Protein AF-A0A177GAK6-F1 (afdb_monomer_lite)

Foldseek 3Di:
DDDDDPVLCVVLVHFDDDPLDCSVVLSVLSCVVVVHDDDDDPDDPDDDDDDCPDSVNPPNVVCVVVVVVVSCVSRPDDDPDD

InterPro domains:
  IPR029044 Nucleotide-diphospho-sugar transferases [G3DSA:3.90.550.10] (1-73)
  IPR029044 Nucleotide-diphospho-sugar transferases [SSF53448] (2-56)

Radius of gyration: 15.09 Å; chains: 1; bounding box: 33×42×31 Å

Secondary structure (DSSP, 8-state):
-----HHHHHHHT-PPP-TTS-HHHHHHHHHHHTTPPPPP--S--------TTSHHHHTTTTTHHHHHHHHHHHSPPPPPP-

Structure (mmCIF, N/CA/C/O backbone):
data_AF-A0A177GAK6-F1
#
_entry.id   AF-A0A177GAK6-F1
#
loop_
_atom_site.group_PDB
_atom_site.id
_atom_site.type_symbol
_atom_site.label_atom_id
_atom_site.label_alt_id
_atom_site.label_comp_id
_atom_site.label_asym_id
_atom_site.label_entity_id
_atom_site.label_seq_id
_atom_site.pdbx_PDB_ins_code
_atom_site.Cartn_x
_atom_site.Cartn_y
_atom_site.Cartn_z
_atom_site.occupancy
_atom_site.B_iso_or_equiv
_atom_site.auth_seq_id
_atom_site.auth_comp_id
_atom_site.auth_asym_id
_atom_site.auth_atom_id
_atom_site.pdbx_PDB_model_num
ATOM 1 N N . MET A 1 1 ? 2.792 -8.242 5.442 1.00 85.50 1 MET A N 1
ATOM 2 C CA . MET A 1 1 ? 1.626 -9.156 5.495 1.00 85.50 1 MET A CA 1
ATOM 3 C C . MET A 1 1 ? 0.671 -8.634 6.548 1.00 85.50 1 MET A C 1
ATOM 5 O O . MET A 1 1 ? 1.151 -8.169 7.573 1.00 85.50 1 MET A O 1
ATOM 9 N N . ALA A 1 2 ? -0.634 -8.684 6.298 1.00 93.38 2 ALA A N 1
ATOM 10 C CA . ALA A 1 2 ? -1.658 -8.198 7.217 1.00 93.38 2 ALA A CA 1
ATOM 11 C C . ALA A 1 2 ? -2.884 -9.119 7.184 1.00 93.38 2 ALA A C 1
ATOM 13 O O . ALA A 1 2 ? -3.096 -9.833 6.204 1.00 93.38 2 ALA A O 1
ATOM 14 N N . LEU A 1 3 ? -3.680 -9.092 8.252 1.00 95.69 3 LEU A N 1
ATOM 15 C CA . LEU A 1 3 ? -5.014 -9.684 8.279 1.00 95.69 3 LEU A CA 1
ATOM 16 C C . LEU A 1 3 ? -6.035 -8.561 8.173 1.00 95.69 3 LEU A C 1
ATOM 18 O O . LEU A 1 3 ? -5.979 -7.596 8.933 1.00 95.69 3 LEU A O 1
ATOM 22 N N . ILE A 1 4 ? -6.965 -8.701 7.235 1.00 96.75 4 ILE A N 1
ATOM 23 C CA . ILE A 1 4 ? -7.968 -7.681 6.950 1.00 96.75 4 ILE A CA 1
ATOM 24 C C . ILE A 1 4 ? -9.336 -8.214 7.358 1.00 96.75 4 ILE A C 1
ATOM 26 O O . ILE A 1 4 ? -9.719 -9.322 6.976 1.00 96.75 4 ILE A O 1
ATOM 30 N N . ARG A 1 5 ? -10.086 -7.430 8.142 1.00 97.31 5 ARG A N 1
ATOM 31 C CA . ARG A 1 5 ? -11.489 -7.755 8.420 1.00 97.31 5 ARG A CA 1
ATOM 32 C C . ARG A 1 5 ? -12.276 -7.670 7.112 1.00 97.31 5 ARG A C 1
ATOM 34 O O . ARG A 1 5 ? -12.114 -6.721 6.349 1.00 97.31 5 ARG A O 1
ATOM 41 N N . LYS A 1 6 ? -13.133 -8.659 6.855 1.00 97.94 6 LYS A N 1
ATOM 42 C CA . LYS A 1 6 ? -13.880 -8.752 5.593 1.00 97.94 6 LYS A CA 1
ATOM 43 C C . LYS A 1 6 ? -14.748 -7.514 5.329 1.00 97.94 6 LYS A C 1
ATOM 45 O O . LYS A 1 6 ? -14.774 -7.025 4.209 1.00 97.94 6 LYS A O 1
ATOM 50 N N . ASP A 1 7 ? -15.402 -6.988 6.358 1.00 98.00 7 ASP A N 1
ATOM 51 C CA . ASP A 1 7 ? -16.232 -5.785 6.253 1.00 98.00 7 ASP A CA 1
ATOM 52 C C . ASP A 1 7 ? -15.409 -4.531 5.916 1.00 98.00 7 ASP A C 1
ATOM 54 O O . ASP A 1 7 ? -15.837 -3.715 5.107 1.00 98.00 7 ASP A O 1
ATOM 58 N N . ALA A 1 8 ? -14.204 -4.394 6.480 1.00 97.81 8 ALA A N 1
ATOM 59 C CA . ALA A 1 8 ? -13.282 -3.316 6.130 1.00 97.81 8 ALA A CA 1
ATOM 60 C C . ALA A 1 8 ? -12.825 -3.420 4.667 1.00 97.81 8 ALA A C 1
ATOM 62 O O . ALA A 1 8 ? -12.831 -2.420 3.957 1.00 97.81 8 ALA A O 1
ATOM 63 N N . TRP A 1 9 ? -12.498 -4.630 4.199 1.00 97.88 9 TRP A N 1
ATOM 64 C CA . TRP A 1 9 ? -12.155 -4.879 2.797 1.00 97.88 9 TRP A CA 1
ATOM 65 C C . TRP A 1 9 ? -13.286 -4.476 1.845 1.00 97.88 9 TRP A C 1
ATOM 67 O O . TRP A 1 9 ? -13.050 -3.785 0.856 1.00 97.88 9 TRP A O 1
ATOM 77 N N . GLU A 1 10 ? -14.513 -4.913 2.140 1.00 98.06 10 GLU A N 1
ATOM 78 C CA . GLU A 1 10 ? -15.696 -4.590 1.339 1.00 98.06 10 GLU A CA 1
ATOM 79 C C . GLU A 1 10 ? -15.975 -3.082 1.346 1.00 98.06 10 GLU A C 1
ATOM 81 O O . GLU A 1 10 ? -16.273 -2.519 0.296 1.00 98.06 10 GLU A O 1
ATOM 86 N N . ARG A 1 11 ? -15.802 -2.414 2.496 1.00 97.88 11 ARG A N 1
ATOM 87 C CA . ARG A 1 11 ? -15.990 -0.963 2.643 1.00 97.88 11 ARG A CA 1
ATOM 88 C C . ARG A 1 11 ? -15.045 -0.147 1.760 1.00 97.88 11 ARG A C 1
ATOM 90 O O . ARG A 1 11 ? -15.490 0.836 1.180 1.00 97.88 11 ARG A O 1
ATOM 97 N N . VAL A 1 12 ? -13.776 -0.543 1.657 1.00 97.19 12 VAL A N 1
ATOM 98 C CA . VAL A 1 12 ? -12.781 0.169 0.831 1.00 97.19 12 VAL A CA 1
ATOM 99 C C . VAL A 1 12 ? -12.764 -0.291 -0.634 1.00 97.19 12 VAL A C 1
ATOM 101 O O . VAL A 1 12 ? -12.041 0.272 -1.449 1.00 97.19 12 VAL A O 1
ATOM 104 N N . GLY A 1 13 ? -13.530 -1.330 -0.986 1.00 97.38 13 GLY A N 1
ATOM 105 C CA . GLY A 1 13 ? -13.615 -1.855 -2.353 1.00 97.38 13 GLY A CA 1
ATOM 106 C C . GLY A 1 13 ? -12.446 -2.748 -2.793 1.00 97.38 13 GLY A C 1
ATOM 107 O O . GLY A 1 13 ? -12.341 -3.066 -3.975 1.00 97.38 13 GLY A O 1
ATOM 108 N N .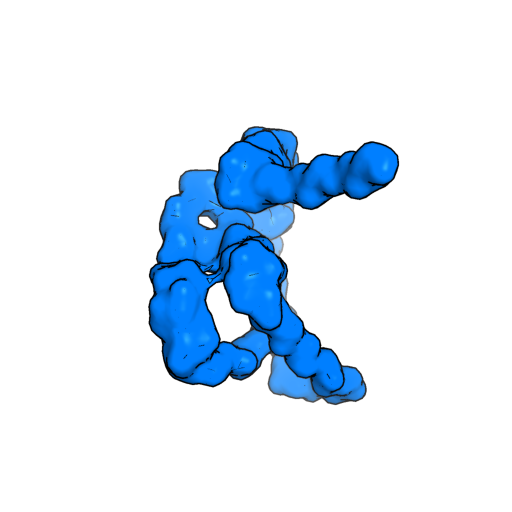 GLY A 1 14 ? -11.588 -3.194 -1.869 1.00 96.69 14 GLY A N 1
ATOM 109 C CA . GLY A 1 14 ? -10.463 -4.085 -2.176 1.00 96.69 14 GLY A CA 1
ATOM 110 C C . GLY A 1 14 ? -9.311 -3.443 -2.969 1.00 96.69 14 GLY A C 1
ATOM 111 O O . GLY A 1 14 ? -9.171 -2.217 -3.058 1.00 96.69 14 GLY A O 1
ATOM 112 N N . PHE A 1 15 ? -8.451 -4.297 -3.536 1.00 97.31 15 PHE A N 1
ATOM 113 C CA . PHE A 1 15 ? -7.330 -3.872 -4.380 1.00 97.31 15 PHE A CA 1
ATOM 114 C C . PHE A 1 15 ? -7.809 -3.269 -5.702 1.00 97.31 15 PHE A C 1
ATOM 116 O O . PHE A 1 15 ? -8.709 -3.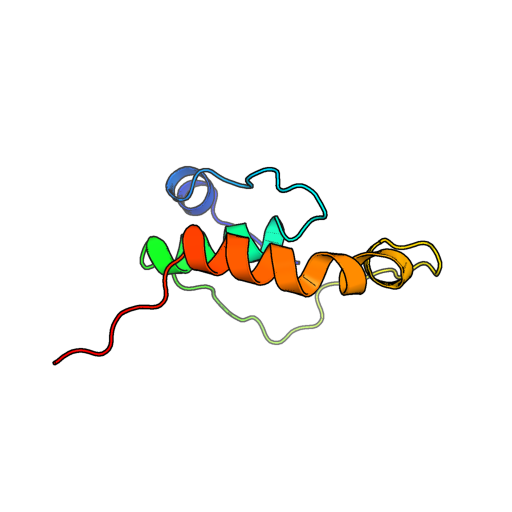802 -6.353 1.00 97.31 15 PHE A O 1
ATOM 123 N N . CYS A 1 16 ? -7.149 -2.193 -6.128 1.00 96.81 16 CYS A N 1
ATOM 124 C CA . CYS A 1 16 ? -7.230 -1.713 -7.501 1.00 96.81 16 CYS A CA 1
ATOM 125 C C . CYS A 1 16 ? -6.008 -2.189 -8.273 1.00 96.81 16 CYS A C 1
ATOM 127 O O . CYS A 1 16 ? -4.912 -2.205 -7.729 1.00 96.81 16 CYS A O 1
ATOM 129 N N . HIS A 1 17 ? -6.202 -2.544 -9.540 1.00 96.00 17 HIS A N 1
ATOM 130 C CA . HIS A 1 17 ? -5.081 -2.778 -10.436 1.00 96.00 17 HIS A CA 1
ATOM 131 C C . HIS A 1 17 ? -4.427 -1.443 -10.799 1.00 96.00 17 HIS A C 1
ATOM 133 O O . HIS A 1 17 ? -5.129 -0.487 -11.138 1.00 96.00 17 HIS A O 1
ATOM 139 N N . ILE A 1 18 ? -3.100 -1.395 -10.715 1.00 93.88 18 ILE A N 1
ATOM 140 C CA . ILE A 1 18 ? -2.286 -0.235 -11.061 1.00 93.88 18 ILE A CA 1
ATOM 141 C C . ILE A 1 18 ? -1.148 -0.748 -11.931 1.00 93.88 18 ILE A C 1
ATOM 143 O O . ILE A 1 18 ? -0.453 -1.694 -11.562 1.00 93.88 18 ILE A O 1
ATOM 147 N N . GLU A 1 19 ? -0.983 -0.138 -13.099 1.00 89.62 19 GLU A N 1
ATOM 148 C CA . GLU A 1 19 ? 0.146 -0.453 -13.964 1.00 89.62 19 GLU A CA 1
ATOM 14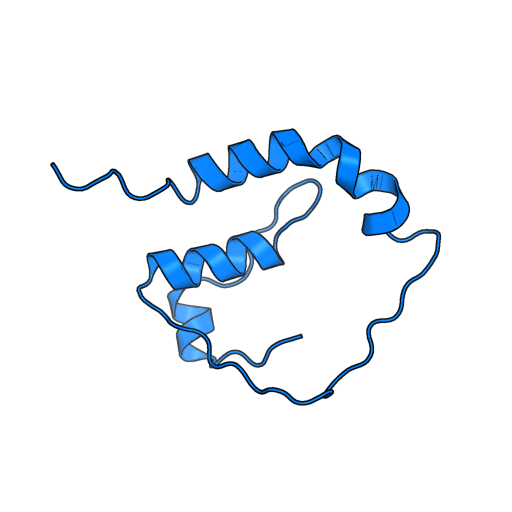9 C C . GLU A 1 19 ? 1.443 -0.130 -13.217 1.00 89.62 19 GLU A C 1
ATOM 151 O O . GLU A 1 19 ? 1.543 0.880 -12.528 1.00 89.62 19 GLU A O 1
ATOM 156 N N . GLU A 1 20 ? 2.432 -1.001 -13.333 1.00 88.50 20 GLU A N 1
ATOM 157 C CA . GLU A 1 20 ? 3.712 -0.913 -12.626 1.00 88.50 20 GLU A CA 1
ATOM 158 C C . GLU A 1 20 ? 3.733 -1.209 -11.112 1.00 88.50 20 GLU A C 1
ATOM 160 O O . GLU A 1 20 ? 4.812 -1.485 -10.571 1.00 88.50 20 GLU A O 1
ATOM 165 N N . GLY A 1 21 ? 2.582 -1.337 -10.448 1.00 89.88 21 GLY A N 1
ATOM 166 C CA . GLY A 1 21 ? 2.460 -1.861 -9.080 1.00 89.88 21 GLY A CA 1
ATOM 167 C C . GLY A 1 21 ? 1.878 -0.866 -8.067 1.00 89.88 21 GLY A C 1
ATOM 168 O O . GLY A 1 21 ? 1.152 0.044 -8.440 1.00 89.88 21 GLY A O 1
ATOM 169 N N . TRP A 1 22 ? 2.213 -1.034 -6.777 1.00 93.88 22 TRP A N 1
ATOM 170 C CA . TRP A 1 22 ? 1.710 -0.240 -5.630 1.00 93.88 22 TRP A CA 1
ATOM 171 C C . TRP A 1 22 ? 0.245 -0.489 -5.242 1.00 93.88 22 TRP A C 1
ATOM 173 O O . TRP A 1 22 ? -0.357 0.298 -4.510 1.00 93.88 22 TRP A O 1
ATOM 183 N N . GLU A 1 23 ? -0.330 -1.616 -5.656 1.00 95.75 23 GLU A N 1
ATOM 184 C CA . GLU A 1 23 ? -1.706 -1.977 -5.307 1.00 95.75 23 GLU A CA 1
ATOM 185 C C . GLU A 1 23 ? -1.910 -2.132 -3.796 1.00 95.75 23 GLU A C 1
ATOM 187 O O . GLU A 1 23 ? -2.983 -1.818 -3.281 1.00 95.75 23 GLU A O 1
ATOM 192 N N . ASP A 1 24 ? -0.893 -2.597 -3.067 1.00 95.00 24 ASP A N 1
ATOM 193 C CA . ASP A 1 24 ? -0.940 -2.700 -1.611 1.00 95.00 24 ASP A CA 1
ATOM 194 C C . ASP A 1 24 ? -0.861 -1.335 -0.923 1.00 95.00 24 ASP A C 1
ATOM 196 O O . ASP A 1 24 ? -1.565 -1.117 0.062 1.00 95.00 24 ASP A O 1
ATOM 200 N N . TYR A 1 25 ? -0.065 -0.409 -1.453 1.00 95.25 25 TYR A N 1
ATOM 201 C CA . TYR A 1 25 ? 0.024 0.957 -0.951 1.00 95.25 25 TYR A CA 1
ATOM 202 C C . TYR A 1 25 ? -1.287 1.733 -1.158 1.00 95.25 25 TYR A C 1
ATOM 204 O O . TYR A 1 25 ? -1.847 2.233 -0.184 1.00 95.25 25 TYR A O 1
ATOM 212 N N . ASP A 1 26 ? -1.839 1.728 -2.377 1.00 97.25 26 ASP A N 1
ATOM 213 C CA . ASP A 1 26 ? -3.176 2.265 -2.698 1.00 97.25 26 ASP A CA 1
ATOM 214 C C . ASP A 1 26 ? -4.256 1.687 -1.780 1.00 97.25 26 ASP A C 1
ATOM 216 O O . ASP A 1 26 ? -5.105 2.403 -1.246 1.00 97.25 26 ASP A O 1
ATOM 220 N N . PHE A 1 27 ? -4.201 0.376 -1.539 1.00 97.19 27 PHE A N 1
ATOM 221 C CA . PHE A 1 27 ? -5.144 -0.277 -0.648 1.00 97.19 27 PHE A CA 1
ATOM 222 C C . PHE A 1 27 ? -5.082 0.266 0.779 1.00 97.19 27 PHE A C 1
ATOM 224 O O . PHE A 1 27 ? -6.135 0.466 1.375 1.00 97.19 27 PHE A O 1
ATOM 231 N N . TRP A 1 28 ? -3.895 0.552 1.321 1.00 96.25 28 TRP A N 1
ATOM 232 C CA . TRP A 1 28 ? -3.773 1.169 2.645 1.00 96.25 28 TRP A CA 1
ATOM 233 C C . TRP A 1 28 ? -4.228 2.628 2.674 1.00 96.25 28 TRP A C 1
ATOM 235 O O . TRP A 1 28 ? -4.845 3.034 3.658 1.00 96.25 28 TRP A O 1
ATOM 245 N N . LEU A 1 29 ? -3.992 3.403 1.614 1.00 96.19 29 LEU A N 1
ATOM 246 C CA . LEU A 1 29 ? -4.469 4.787 1.536 1.00 96.19 29 LEU A CA 1
ATOM 247 C C . LEU A 1 29 ? -6.003 4.859 1.574 1.00 96.19 29 LEU A C 1
ATOM 249 O O . LEU A 1 29 ? -6.557 5.660 2.320 1.00 96.19 29 LEU A O 1
ATOM 253 N N . LYS A 1 30 ? -6.708 3.924 0.926 1.00 96.88 30 LYS A N 1
ATOM 254 C CA . LYS A 1 30 ? -8.177 3.832 1.039 1.00 96.88 30 LYS A CA 1
ATOM 255 C C . LYS A 1 30 ? -8.683 3.603 2.466 1.00 96.88 30 LYS A C 1
ATOM 257 O O . LYS A 1 30 ? -9.818 3.965 2.771 1.00 96.88 30 LYS A O 1
ATOM 262 N N . PHE A 1 31 ? -7.895 2.969 3.342 1.00 96.44 31 PHE A N 1
ATOM 263 C CA . PHE A 1 31 ? -8.278 2.848 4.754 1.00 96.44 31 PHE A CA 1
ATOM 264 C C . PHE A 1 31 ? -8.260 4.219 5.419 1.00 96.44 31 PHE A C 1
ATOM 266 O O . PHE A 1 31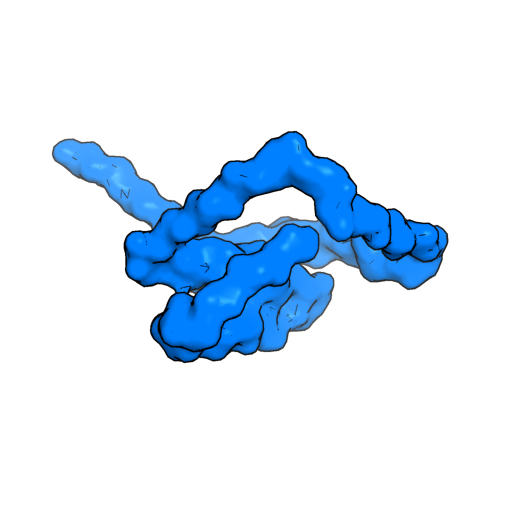 ? -9.200 4.534 6.144 1.00 96.44 31 PHE A O 1
ATOM 273 N N . ILE A 1 32 ? -7.240 5.029 5.129 1.00 94.38 32 ILE A N 1
ATOM 274 C CA . ILE A 1 32 ? -7.124 6.400 5.630 1.00 94.38 32 ILE A CA 1
ATOM 275 C C . ILE A 1 32 ? -8.310 7.233 5.132 1.00 94.38 32 ILE A C 1
ATOM 277 O O . ILE A 1 32 ? -9.007 7.820 5.954 1.00 94.38 32 ILE A O 1
ATOM 281 N N . ASP A 1 33 ? -8.623 7.178 3.835 1.00 95.06 33 ASP A N 1
ATOM 282 C CA . ASP A 1 33 ? -9.774 7.883 3.243 1.00 95.06 33 ASP A CA 1
ATOM 283 C C . ASP A 1 33 ? -11.126 7.476 3.851 1.00 95.06 33 ASP A C 1
ATOM 285 O O . ASP A 1 33 ? -12.101 8.223 3.794 1.00 95.06 33 ASP A O 1
ATOM 289 N N . CYS A 1 34 ? -11.211 6.261 4.399 1.00 95.69 34 CYS A N 1
ATOM 290 C CA . CYS A 1 34 ? -12.411 5.718 5.032 1.00 95.69 34 CYS A CA 1
ATOM 291 C C . CYS A 1 34 ? -12.402 5.837 6.566 1.00 95.69 34 CYS A C 1
ATOM 293 O O . CYS A 1 34 ? -13.227 5.183 7.219 1.00 95.69 34 CYS A O 1
ATOM 295 N N . ASP A 1 35 ? -11.489 6.616 7.151 1.00 95.44 35 ASP A N 1
ATOM 296 C CA . ASP A 1 35 ? -11.316 6.766 8.602 1.00 95.44 35 ASP A CA 1
ATOM 297 C C . ASP A 1 35 ? -11.127 5.418 9.329 1.00 95.44 35 ASP A C 1
ATOM 299 O O . ASP A 1 35 ? -11.624 5.187 10.437 1.00 95.44 35 ASP A O 1
ATOM 303 N N . LEU A 1 36 ? -10.446 4.470 8.681 1.00 95.69 36 LEU A N 1
ATOM 304 C CA . LEU A 1 36 ? -10.116 3.163 9.238 1.00 95.69 36 LEU A CA 1
ATOM 305 C C . LEU A 1 36 ? -8.667 3.149 9.719 1.00 95.69 36 LEU A C 1
ATOM 307 O O . LEU A 1 36 ? -7.740 3.447 8.970 1.00 95.69 36 LEU A O 1
ATOM 311 N N 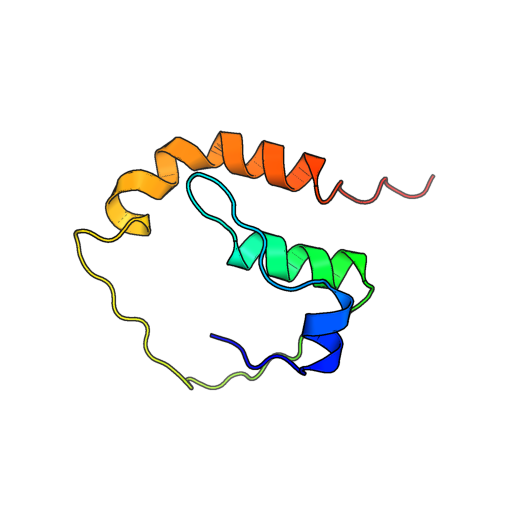. SER A 1 37 ? -8.460 2.715 10.960 1.00 91.94 37 SER A N 1
ATOM 312 C CA . SER A 1 37 ? -7.128 2.584 11.543 1.00 91.94 37 SER A CA 1
ATOM 313 C C . SER A 1 37 ? -6.651 1.125 11.573 1.00 91.94 37 SER A C 1
ATOM 315 O O . SER A 1 37 ? -7.417 0.219 11.925 1.00 91.94 37 SER A O 1
ATOM 317 N N . PRO A 1 38 ? -5.382 0.856 11.215 1.00 91.75 38 PRO A N 1
ATOM 318 C CA . PRO A 1 38 ? -4.787 -0.461 11.381 1.00 91.75 38 PRO A CA 1
ATOM 319 C C . PRO A 1 38 ? -4.349 -0.696 12.835 1.00 91.75 38 PRO A C 1
ATOM 321 O O . PRO A 1 38 ? -3.965 0.225 13.554 1.00 91.75 38 PRO A O 1
ATOM 324 N N . GLY A 1 39 ? -4.342 -1.963 13.253 1.00 94.06 39 GLY A N 1
ATOM 325 C CA . GLY A 1 39 ? -3.676 -2.399 14.482 1.00 94.06 39 GLY A CA 1
ATOM 326 C C . GLY A 1 39 ? -2.256 -2.889 14.195 1.00 94.06 39 GLY A C 1
ATOM 327 O O . GLY A 1 39 ? -2.044 -3.629 13.234 1.00 94.06 39 GLY A O 1
ATOM 328 N N . TYR A 1 40 ? -1.290 -2.515 15.039 1.00 94.25 40 TYR A N 1
ATOM 329 C CA . TYR A 1 40 ? 0.091 -2.997 14.955 1.00 94.25 40 TYR A CA 1
ATOM 330 C C . TYR A 1 40 ? 0.356 -4.095 15.991 1.00 94.25 40 TYR A C 1
ATOM 332 O O . TYR A 1 40 ? 0.099 -3.910 17.180 1.00 94.25 40 TYR A O 1
ATOM 340 N N . LEU A 1 41 ? 0.896 -5.228 15.536 1.00 95.06 41 LEU A N 1
ATOM 341 C CA . LEU A 1 41 ? 1.303 -6.351 16.379 1.00 95.06 41 LEU A CA 1
ATOM 342 C C . LEU A 1 41 ? 2.831 -6.512 16.290 1.00 95.06 41 LEU A C 1
ATOM 344 O O . LEU A 1 41 ? 3.321 -6.907 15.230 1.00 95.06 41 LEU A O 1
ATOM 348 N N . PRO A 1 42 ? 3.593 -6.198 17.355 1.00 94.88 42 PRO A N 1
ATOM 349 C CA . PRO A 1 42 ? 5.059 -6.171 17.331 1.00 94.88 42 PRO A CA 1
ATOM 350 C C . PRO A 1 42 ? 5.696 -7.573 17.416 1.00 94.88 42 PRO A C 1
ATOM 352 O O . PRO A 1 42 ? 6.590 -7.811 18.225 1.00 94.88 42 PRO A O 1
ATOM 355 N N . GLU A 1 43 ? 5.250 -8.512 16.581 1.00 95.88 43 GLU A N 1
ATOM 356 C CA . GLU A 1 43 ? 5.746 -9.890 16.531 1.00 95.88 43 GLU A CA 1
ATOM 357 C C . GLU A 1 43 ? 6.192 -10.285 15.116 1.00 95.88 43 GLU A C 1
ATOM 359 O O . GLU A 1 43 ? 5.611 -9.875 14.109 1.00 95.88 43 GLU A O 1
ATOM 364 N N . ILE A 1 44 ? 7.220 -11.135 15.021 1.00 94.56 44 ILE A N 1
ATOM 365 C CA . ILE A 1 44 ? 7.691 -11.665 13.734 1.00 94.56 44 ILE A CA 1
ATOM 366 C C . ILE A 1 44 ? 6.801 -12.841 13.327 1.00 94.56 44 ILE A C 1
ATOM 368 O O . ILE A 1 44 ? 7.085 -13.997 13.638 1.00 94.56 44 ILE A O 1
ATOM 372 N N . LEU A 1 45 ? 5.725 -12.542 12.600 1.00 94.62 45 LEU A N 1
ATOM 373 C CA . LEU A 1 45 ? 4.731 -13.541 12.187 1.00 94.62 45 LEU A CA 1
ATOM 374 C C . LEU A 1 45 ? 4.953 -14.101 10.775 1.00 94.62 45 LEU A C 1
ATOM 376 O O . LEU A 1 45 ? 4.325 -15.086 10.390 1.00 94.62 45 LEU A O 1
ATOM 380 N N . CYS A 1 46 ? 5.839 -13.497 9.979 1.00 92.75 46 CYS A N 1
ATOM 381 C CA . CYS A 1 46 ? 6.121 -13.949 8.618 1.00 92.75 46 CYS A CA 1
ATOM 382 C C . CYS A 1 46 ? 7.556 -13.663 8.181 1.00 92.75 46 CYS A C 1
ATOM 384 O O . CYS A 1 46 ? 8.201 -12.738 8.669 1.00 92.75 46 CYS A O 1
ATOM 386 N N . ARG A 1 47 ? 8.031 -14.434 7.198 1.00 92.69 47 ARG A N 1
ATOM 387 C CA . ARG A 1 47 ? 9.284 -14.176 6.482 1.00 92.69 47 ARG A CA 1
ATOM 388 C C . ARG A 1 47 ? 8.966 -13.880 5.026 1.00 92.69 47 ARG A C 1
ATOM 390 O O . ARG A 1 47 ? 8.307 -14.683 4.370 1.00 92.69 47 ARG A O 1
ATOM 397 N N . TYR A 1 48 ? 9.445 -12.746 4.534 1.00 88.75 48 TYR A N 1
ATOM 398 C CA . TYR A 1 48 ? 9.348 -12.410 3.122 1.00 88.75 48 TYR A CA 1
ATOM 399 C C . TYR A 1 48 ? 10.488 -13.081 2.353 1.00 88.75 48 TYR A C 1
ATOM 401 O O . TYR A 1 48 ? 11.629 -13.100 2.820 1.00 88.75 48 TYR A O 1
ATOM 409 N N . ARG A 1 49 ? 10.186 -13.659 1.189 1.00 90.06 49 ARG A N 1
ATOM 410 C CA . ARG A 1 49 ? 11.194 -14.263 0.314 1.00 90.06 49 ARG A CA 1
ATOM 411 C C . ARG A 1 49 ? 11.544 -13.276 -0.788 1.00 90.06 49 ARG A C 1
ATOM 413 O O . ARG A 1 49 ? 10.663 -12.833 -1.514 1.00 90.06 49 ARG A O 1
ATOM 420 N N . VAL A 1 50 ? 12.830 -12.987 -0.934 1.00 86.25 50 VAL A N 1
ATOM 421 C CA . VAL A 1 50 ? 13.343 -12.108 -1.987 1.00 86.25 50 VAL A CA 1
ATOM 422 C C . VAL A 1 50 ? 14.062 -12.949 -3.034 1.00 86.25 50 VAL A C 1
ATOM 424 O O . VAL A 1 50 ? 14.821 -13.859 -2.701 1.00 86.25 50 VAL A O 1
ATOM 427 N N . HIS A 1 51 ? 13.817 -12.633 -4.302 1.00 85.81 51 HIS A N 1
ATOM 428 C CA . HIS A 1 51 ? 14.528 -13.188 -5.448 1.00 85.81 51 HIS A CA 1
ATOM 429 C C . HIS A 1 51 ? 15.192 -12.046 -6.222 1.00 85.81 51 HIS A C 1
ATOM 431 O O . HIS A 1 51 ? 14.624 -10.957 -6.324 1.00 85.81 51 HIS A O 1
ATOM 437 N N . ASN A 1 52 ? 16.369 -12.300 -6.799 1.00 79.25 52 ASN A N 1
ATOM 438 C CA . ASN A 1 52 ? 17.126 -11.286 -7.549 1.00 79.25 52 ASN A CA 1
ATOM 439 C C . ASN A 1 52 ? 16.369 -10.763 -8.781 1.00 79.25 52 ASN A C 1
ATOM 441 O O . ASN A 1 52 ? 16.627 -9.659 -9.234 1.00 79.25 52 ASN A O 1
ATOM 445 N N . THR A 1 53 ? 15.418 -11.539 -9.299 1.00 81.25 53 THR A N 1
ATOM 446 C CA . THR A 1 53 ? 14.551 -11.176 -10.428 1.00 81.25 53 THR A CA 1
ATOM 447 C C . THR A 1 53 ? 13.194 -10.629 -9.977 1.00 81.25 53 THR A C 1
ATOM 449 O O . THR A 1 53 ? 12.225 -10.689 -10.726 1.00 81.25 53 THR A O 1
ATOM 452 N N . SER A 1 54 ? 13.064 -10.186 -8.724 1.00 79.75 54 SER A N 1
ATOM 453 C CA . SER A 1 54 ? 11.815 -9.580 -8.249 1.00 79.75 54 SER A CA 1
ATOM 454 C C . SER A 1 54 ? 11.619 -8.189 -8.852 1.00 79.75 54 SER A C 1
ATOM 456 O O . SER A 1 54 ? 12.592 -7.464 -9.065 1.00 79.75 54 SER A O 1
ATOM 458 N N . ARG A 1 55 ? 10.358 -7.791 -9.064 1.00 75.00 55 ARG A N 1
ATOM 459 C CA . ARG A 1 55 ? 9.995 -6.444 -9.546 1.00 75.00 55 ARG A CA 1
ATOM 460 C C . ARG A 1 55 ? 10.624 -5.344 -8.692 1.00 75.00 55 ARG A C 1
ATOM 462 O O . ARG A 1 55 ? 11.194 -4.397 -9.218 1.00 75.00 55 ARG A O 1
ATOM 469 N N . THR A 1 56 ? 10.619 -5.515 -7.368 1.00 74.19 56 THR A N 1
ATOM 470 C CA . THR A 1 56 ? 11.262 -4.580 -6.431 1.00 74.19 56 THR A CA 1
ATOM 471 C C . THR A 1 56 ? 12.754 -4.396 -6.709 1.00 74.19 56 THR A C 1
ATOM 473 O O . THR A 1 56 ? 13.266 -3.292 -6.577 1.00 74.19 56 THR A O 1
ATOM 476 N N . ALA A 1 57 ? 13.456 -5.460 -7.106 1.00 70.56 57 ALA A N 1
ATOM 477 C CA . ALA A 1 57 ? 14.892 -5.420 -7.368 1.00 70.56 57 ALA A CA 1
ATOM 478 C C . ALA A 1 57 ? 15.255 -4.899 -8.770 1.00 70.56 57 ALA A C 1
ATOM 480 O O . ALA A 1 57 ? 16.427 -4.627 -9.016 1.00 70.56 57 ALA A O 1
ATOM 481 N N . THR A 1 58 ? 14.292 -4.796 -9.691 1.00 74.25 58 THR A N 1
ATOM 482 C CA . THR A 1 58 ? 14.571 -4.604 -11.127 1.00 74.25 58 THR A CA 1
ATOM 483 C C . THR A 1 58 ? 13.822 -3.433 -11.764 1.00 74.25 58 THR A C 1
ATOM 485 O O . THR A 1 58 ? 14.397 -2.750 -12.603 1.00 74.25 58 THR A O 1
ATOM 488 N N . GLU A 1 59 ? 12.580 -3.172 -11.355 1.00 72.69 59 GLU A N 1
ATOM 489 C CA . GLU A 1 59 ? 11.641 -2.292 -12.073 1.00 72.69 59 GLU A CA 1
ATOM 490 C C . GLU A 1 59 ? 11.080 -1.164 -11.189 1.00 72.69 59 GLU A C 1
ATOM 492 O O . GLU A 1 59 ? 10.774 -0.082 -11.684 1.00 72.69 59 GLU A O 1
ATOM 497 N N . ALA A 1 60 ? 10.994 -1.372 -9.869 1.00 75.06 60 ALA A N 1
ATOM 498 C CA . ALA A 1 60 ? 10.255 -0.478 -8.969 1.00 75.06 60 ALA A CA 1
ATOM 499 C C . ALA A 1 60 ? 10.760 0.976 -8.930 1.00 75.06 60 ALA A C 1
ATOM 501 O O . ALA A 1 60 ? 9.971 1.887 -8.694 1.00 75.06 60 ALA A O 1
ATOM 502 N N . LEU A 1 61 ? 12.056 1.213 -9.161 1.00 81.75 61 LEU A N 1
ATOM 503 C CA . LEU A 1 61 ? 12.611 2.568 -9.117 1.00 81.75 61 LEU A CA 1
ATOM 504 C C . LEU A 1 61 ? 12.196 3.408 -10.332 1.00 81.75 61 LEU A C 1
ATOM 506 O O . LEU A 1 61 ? 11.983 4.608 -10.194 1.00 81.75 61 LEU A O 1
ATO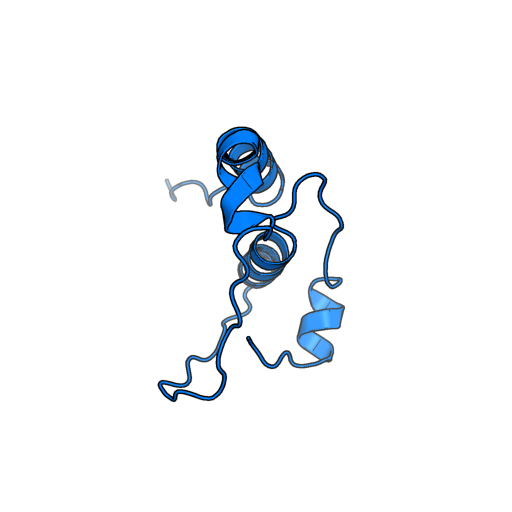M 510 N N . CYS A 1 62 ? 12.076 2.795 -11.513 1.00 85.25 62 CYS A N 1
ATOM 511 C CA . CYS A 1 62 ? 11.770 3.523 -12.745 1.00 85.25 62 CYS A CA 1
ATOM 512 C C . CYS A 1 62 ? 10.351 4.100 -12.736 1.00 85.25 62 CYS A C 1
ATOM 514 O O . CYS A 1 62 ? 10.158 5.217 -13.200 1.00 85.25 62 CYS A O 1
ATOM 516 N N . ALA A 1 63 ? 9.392 3.366 -12.170 1.00 88.19 63 ALA A N 1
ATOM 517 C CA . ALA A 1 63 ? 7.992 3.780 -12.089 1.00 88.19 63 ALA A CA 1
ATOM 518 C C . ALA A 1 63 ? 7.671 4.642 -10.854 1.00 88.19 63 ALA A C 1
ATOM 520 O O . ALA A 1 63 ? 6.550 5.121 -10.718 1.00 88.19 63 ALA A O 1
ATOM 521 N N . HIS A 1 64 ? 8.628 4.838 -9.940 1.00 90.75 64 HIS A N 1
ATOM 522 C CA . HIS A 1 64 ? 8.367 5.427 -8.625 1.00 90.75 64 HIS A CA 1
ATOM 523 C C . HIS A 1 64 ? 7.710 6.810 -8.700 1.00 90.75 64 HIS A C 1
ATOM 525 O O . HIS A 1 64 ? 6.688 7.029 -8.060 1.00 90.75 64 HIS A O 1
ATOM 531 N N . TYR A 1 65 ? 8.266 7.713 -9.513 1.00 93.00 65 TYR A N 1
ATOM 532 C CA . TYR A 1 65 ? 7.765 9.084 -9.639 1.00 93.00 65 TYR A CA 1
ATOM 533 C C . TYR A 1 65 ? 6.346 9.138 -10.219 1.00 93.00 65 TYR A C 1
ATOM 535 O O . TYR A 1 65 ? 5.488 9.862 -9.717 1.00 93.00 65 TYR A O 1
ATOM 543 N N . ASP A 1 66 ? 6.080 8.334 -11.249 1.00 93.31 66 ASP A N 1
ATOM 544 C CA . ASP A 1 66 ? 4.757 8.280 -11.871 1.00 93.31 66 ASP A CA 1
ATOM 545 C C . ASP A 1 66 ? 3.722 7.695 -10.900 1.00 93.31 66 ASP A C 1
ATOM 547 O O . ASP A 1 66 ? 2.613 8.216 -10.783 1.00 93.31 66 ASP A O 1
ATOM 551 N N . LEU A 1 67 ? 4.097 6.659 -10.143 1.00 94.25 67 LEU A N 1
ATOM 552 C CA . LEU A 1 67 ? 3.236 6.060 -9.126 1.00 94.25 67 LEU A CA 1
ATOM 553 C C . LEU A 1 67 ? 2.935 7.030 -7.975 1.00 94.25 67 LEU A C 1
ATOM 555 O O . LEU A 1 67 ? 1.794 7.069 -7.520 1.00 94.25 67 LEU A O 1
ATOM 559 N N . GLU A 1 68 ? 3.894 7.852 -7.538 1.00 94.44 68 GLU A N 1
ATOM 560 C CA . GLU A 1 68 ? 3.641 8.912 -6.549 1.00 94.44 68 GLU A CA 1
ATOM 561 C C . GLU A 1 68 ? 2.578 9.907 -7.032 1.00 94.44 68 GLU A C 1
ATOM 563 O O . GLU A 1 68 ? 1.640 10.207 -6.292 1.00 94.44 68 GLU A O 1
ATOM 568 N N . LEU A 1 69 ? 2.668 10.368 -8.285 1.00 94.81 69 LEU A N 1
ATOM 569 C CA . LEU A 1 69 ? 1.670 11.272 -8.867 1.00 94.81 69 LEU A CA 1
ATOM 570 C C . LEU A 1 69 ? 0.286 10.619 -8.963 1.00 94.81 69 LEU A C 1
ATOM 572 O O . LEU A 1 69 ? -0.727 11.271 -8.698 1.00 94.81 69 LEU A O 1
ATOM 576 N N . VAL A 1 70 ? 0.230 9.330 -9.316 1.00 95.69 70 VAL A N 1
ATOM 577 C CA . VAL A 1 70 ? -1.023 8.564 -9.320 1.00 95.69 70 VAL A CA 1
ATOM 578 C C . VAL A 1 70 ? -1.604 8.480 -7.908 1.00 95.69 70 VAL A C 1
ATOM 580 O O . VAL A 1 70 ? -2.808 8.675 -7.751 1.00 95.69 70 VAL A O 1
ATOM 583 N N . MET A 1 71 ? -0.785 8.222 -6.883 1.00 96.56 71 MET A N 1
ATOM 584 C CA . MET A 1 71 ? -1.259 8.151 -5.497 1.00 96.56 71 MET A CA 1
ATOM 585 C C . MET A 1 71 ? -1.792 9.495 -5.009 1.00 96.56 71 MET A C 1
ATOM 587 O O . MET A 1 71 ? -2.893 9.521 -4.475 1.00 96.56 71 MET A O 1
ATOM 591 N N . GLU A 1 72 ? -1.086 10.601 -5.251 1.00 95.62 72 GLU A N 1
ATOM 592 C CA . GLU A 1 72 ? -1.551 11.939 -4.853 1.00 95.62 72 GLU A CA 1
ATOM 593 C C . GLU A 1 72 ? -2.861 12.316 -5.561 1.00 95.62 72 GLU A C 1
ATOM 595 O O . GLU A 1 72 ? -3.754 12.906 -4.962 1.00 95.62 72 GLU A O 1
ATOM 600 N N . PHE A 1 73 ? -3.029 11.938 -6.831 1.00 95.44 73 PHE A N 1
ATOM 601 C CA . PHE A 1 73 ? -4.289 12.175 -7.535 1.00 95.44 73 PHE A CA 1
ATOM 602 C C . PHE A 1 73 ? -5.455 11.360 -6.953 1.00 95.44 73 PHE A C 1
ATOM 604 O O . PHE A 1 73 ? -6.584 11.849 -6.892 1.00 95.44 73 PHE A O 1
ATOM 611 N N . ARG A 1 74 ? -5.207 10.106 -6.559 1.00 95.69 74 ARG A N 1
ATOM 612 C CA . ARG A 1 74 ? -6.240 9.196 -6.032 1.00 95.69 74 ARG A CA 1
ATOM 613 C C . ARG A 1 74 ? -6.562 9.452 -4.561 1.00 95.69 74 ARG A C 1
ATOM 615 O O . ARG A 1 74 ? -7.713 9.286 -4.172 1.00 95.69 74 ARG A O 1
ATOM 622 N N . HIS A 1 75 ? -5.560 9.864 -3.795 1.00 95.75 75 HIS A N 1
ATOM 623 C CA . HIS A 1 75 ? -5.576 10.052 -2.348 1.00 95.75 75 HIS A CA 1
ATOM 624 C C . HIS A 1 75 ? -4.950 11.415 -2.012 1.00 95.75 75 HIS A C 1
ATOM 626 O O . HIS A 1 75 ? -3.828 11.470 -1.504 1.00 95.75 75 HIS A O 1
ATOM 632 N N . PRO A 1 76 ? -5.629 12.526 -2.350 1.00 93.44 76 PRO A N 1
ATOM 633 C CA . PRO A 1 76 ? -5.061 13.856 -2.200 1.00 93.44 76 PRO A CA 1
ATOM 634 C C . PRO A 1 76 ? -4.762 14.154 -0.739 1.00 93.44 76 PRO A C 1
ATOM 636 O O . PRO A 1 76 ? -5.596 13.926 0.144 1.00 93.44 76 PRO A O 1
ATOM 639 N N . SER A 1 77 ? -3.579 14.714 -0.497 1.00 85.00 77 SER A N 1
ATOM 640 C CA . SER A 1 77 ? -3.166 15.088 0.847 1.00 85.00 77 SER A CA 1
ATOM 641 C C . SER A 1 77 ? -4.189 16.054 1.468 1.00 85.00 77 SER A C 1
ATOM 643 O O . SER A 1 77 ? -4.618 17.014 0.803 1.00 85.00 77 SER A O 1
ATOM 645 N N . PRO A 1 78 ? -4.592 15.842 2.737 1.00 78.56 78 PRO A N 1
ATOM 646 C CA . PRO A 1 78 ? -5.521 16.739 3.404 1.00 78.56 78 PRO A CA 1
ATOM 647 C C . PRO A 1 78 ? -4.944 18.154 3.400 1.00 78.56 78 PRO A C 1
ATOM 649 O O . PRO A 1 78 ? -3.788 18.378 3.768 1.00 78.56 78 PRO A O 1
ATOM 652 N N . GLN A 1 79 ? -5.742 19.111 2.929 1.00 75.19 79 GLN A N 1
ATOM 653 C CA . GLN A 1 79 ? -5.327 20.507 2.909 1.00 75.19 79 GLN A CA 1
ATOM 654 C C . GLN A 1 79 ? -5.172 20.993 4.355 1.00 75.19 79 GLN A C 1
ATOM 656 O O . GLN A 1 79 ? -6.024 20.665 5.185 1.00 75.19 79 GLN A O 1
ATOM 661 N N . PRO A 1 80 ? -4.111 21.755 4.676 1.00 74.06 80 PRO A N 1
ATOM 662 C CA . PRO A 1 80 ? -3.959 22.310 6.009 1.00 74.06 80 PRO A CA 1
ATOM 663 C C . PRO A 1 80 ? -5.192 23.146 6.355 1.00 74.06 80 PRO A C 1
ATOM 665 O O . PRO A 1 80 ? -5.686 23.928 5.542 1.00 74.06 80 PRO A O 1
ATOM 668 N N . GLU A 1 81 ? -5.704 22.932 7.560 1.00 71.00 81 GLU A N 1
ATOM 669 C CA . GLU A 1 81 ? -6.849 23.658 8.097 1.00 71.00 81 GLU A CA 1
ATOM 670 C C . GLU A 1 81 ? -6.460 25.144 8.225 1.00 71.00 81 GLU A C 1
ATOM 672 O O . GLU A 1 81 ? -5.406 25.449 8.788 1.00 71.00 81 GLU A O 1
ATOM 677 N N . ASN A 1 82 ? -7.259 26.045 7.635 1.00 52.53 82 ASN A N 1
ATOM 678 C CA . ASN A 1 82 ? -7.026 27.501 7.657 1.00 52.53 82 ASN A CA 1
ATOM 679 C C . ASN A 1 82 ? -6.981 28.076 9.078 1.00 52.53 82 ASN A C 1
ATOM 681 O O . ASN A 1 82 ? -7.885 27.737 9.877 1.00 52.53 82 ASN A O 1
#

pLDDT: mean 90.5, std 8.73, range [52.53, 98.06]

Organism: NCBI:txid178901

Sequence (82 aa):
MALIRKDAWERVGGFCHIEEGWEDYDFWLKFIDCDLSPGYLPEILCRYRVHNTSRTATEALCAHYDLELVMEFRHPSPQPEN